Protein AF-A0A425WJ96-F1 (afdb_monomer_lite)

Structure (mmCIF, N/CA/C/O backbone):
data_AF-A0A425WJ96-F1
#
_entry.id   AF-A0A425WJ96-F1
#
loop_
_atom_site.group_PDB
_atom_site.id
_atom_site.type_symbol
_atom_site.label_atom_id
_atom_site.label_alt_id
_atom_site.label_comp_id
_atom_site.label_asym_id
_atom_site.label_entity_id
_atom_site.label_seq_id
_atom_site.pdbx_PDB_ins_code
_atom_site.Cartn_x
_atom_site.Cartn_y
_atom_site.Cartn_z
_atom_site.occupancy
_atom_site.B_iso_or_equiv
_atom_site.auth_seq_id
_atom_site.auth_comp_id
_atom_site.auth_asym_id
_atom_site.auth_atom_id
_atom_site.pdbx_PDB_model_num
ATOM 1 N N . MET A 1 1 ? 22.565 8.063 -14.865 1.00 43.78 1 MET A N 1
ATOM 2 C CA . MET A 1 1 ? 21.459 7.129 -14.590 1.00 43.78 1 MET A CA 1
ATOM 3 C C . MET A 1 1 ? 21.341 6.302 -15.855 1.00 43.78 1 MET A C 1
ATOM 5 O O . MET A 1 1 ? 21.169 6.913 -16.901 1.00 43.78 1 MET A O 1
ATOM 9 N N . GLU A 1 2 ? 21.656 5.005 -15.798 1.00 46.03 2 GLU A N 1
ATOM 10 C CA . GLU A 1 2 ? 21.557 4.121 -16.973 1.00 46.03 2 GLU A CA 1
ATOM 11 C C . GLU A 1 2 ? 20.099 4.065 -17.431 1.00 46.03 2 GLU A C 1
ATOM 13 O O . GLU A 1 2 ? 19.191 4.021 -16.599 1.00 46.03 2 GLU A O 1
ATOM 18 N N . GLU A 1 3 ? 19.882 4.156 -18.742 1.00 47.41 3 GLU A N 1
ATOM 19 C CA . GLU A 1 3 ? 18.546 4.034 -19.316 1.00 47.41 3 GLU A CA 1
ATOM 20 C C . GLU A 1 3 ? 18.031 2.606 -19.080 1.00 47.41 3 GLU A C 1
ATOM 22 O O . GLU A 1 3 ? 18.789 1.653 -19.281 1.00 47.41 3 GLU A O 1
ATOM 27 N N . PRO A 1 4 ? 16.775 2.440 -18.628 1.00 51.94 4 PRO A N 1
ATOM 28 C CA . PRO A 1 4 ? 16.187 1.118 -18.454 1.00 51.94 4 PRO A CA 1
ATOM 29 C C . PRO A 1 4 ? 16.207 0.346 -19.778 1.00 51.94 4 PRO A C 1
ATOM 31 O O . PRO A 1 4 ? 15.984 0.923 -20.846 1.00 51.94 4 PRO A O 1
ATOM 34 N N . ALA A 1 5 ? 16.478 -0.961 -19.713 1.00 57.06 5 ALA A N 1
ATOM 35 C CA . ALA A 1 5 ? 16.401 -1.828 -20.884 1.00 57.06 5 ALA A CA 1
ATOM 36 C C . ALA A 1 5 ? 14.966 -1.839 -21.445 1.00 57.06 5 ALA A C 1
ATOM 38 O O . ALA A 1 5 ? 14.010 -1.599 -20.715 1.00 57.06 5 ALA A O 1
ATOM 39 N N . GLU A 1 6 ? 14.791 -2.163 -22.730 1.00 52.22 6 GLU A N 1
ATOM 40 C CA . GLU A 1 6 ? 13.506 -2.059 -23.458 1.00 52.22 6 GLU A CA 1
ATOM 41 C C . GLU A 1 6 ? 12.317 -2.767 -22.770 1.00 52.22 6 GLU A C 1
ATOM 43 O O . GLU A 1 6 ? 11.161 -2.411 -22.989 1.00 52.22 6 GLU A O 1
ATOM 48 N N . ARG A 1 7 ? 12.590 -3.773 -21.930 1.00 55.75 7 ARG A N 1
ATOM 49 C CA . ARG A 1 7 ? 11.575 -4.565 -21.216 1.00 55.75 7 ARG A CA 1
ATOM 50 C C . ARG A 1 7 ? 11.486 -4.258 -19.725 1.00 55.75 7 ARG A C 1
ATOM 52 O O . ARG A 1 7 ? 10.650 -4.854 -19.044 1.00 55.75 7 ARG A O 1
ATOM 59 N N . ASP A 1 8 ? 12.333 -3.368 -19.230 1.00 61.19 8 ASP A N 1
ATOM 60 C CA . ASP A 1 8 ? 12.261 -2.886 -17.865 1.00 61.19 8 ASP A CA 1
ATOM 61 C C . ASP A 1 8 ? 11.262 -1.738 -17.821 1.00 61.19 8 ASP A C 1
ATOM 63 O O . ASP A 1 8 ? 11.343 -0.785 -18.597 1.00 61.19 8 ASP A O 1
ATOM 67 N N . PHE A 1 9 ? 10.294 -1.832 -16.918 1.00 63.88 9 PHE A N 1
ATOM 68 C CA . PHE A 1 9 ? 9.280 -0.800 -16.771 1.00 63.88 9 PHE A CA 1
ATOM 69 C C . PHE A 1 9 ? 9.297 -0.253 -15.351 1.00 63.88 9 PHE A C 1
ATOM 71 O O . PHE A 1 9 ? 9.394 -0.988 -14.363 1.00 63.88 9 PHE A O 1
ATOM 78 N N . GLN A 1 10 ? 9.242 1.071 -15.271 1.00 67.56 10 GLN A N 1
ATOM 79 C CA . GLN A 1 10 ? 8.958 1.779 -14.039 1.00 67.56 10 GLN A CA 1
ATOM 80 C C . GLN A 1 10 ? 7.451 1.886 -13.914 1.00 67.56 10 GLN A C 1
ATOM 82 O O . GLN A 1 10 ? 6.780 2.327 -14.846 1.00 67.56 10 GLN A O 1
ATOM 87 N N . ASP A 1 11 ? 6.951 1.522 -12.749 1.00 74.69 11 ASP A N 1
ATOM 88 C CA . ASP A 1 11 ? 5.577 1.792 -12.383 1.00 74.69 11 ASP A CA 1
ATOM 89 C C . ASP A 1 11 ? 5.560 2.703 -11.154 1.00 74.69 11 ASP A C 1
ATOM 91 O O . ASP A 1 11 ? 6.534 2.792 -10.391 1.00 74.69 11 ASP A O 1
ATOM 95 N N . SER A 1 12 ? 4.488 3.472 -11.025 1.00 81.50 12 SER A N 1
ATOM 96 C CA . SER A 1 12 ? 4.348 4.450 -9.959 1.00 81.50 12 SER A CA 1
ATOM 97 C C . SER A 1 12 ? 2.910 4.558 -9.502 1.00 81.50 12 SER A C 1
ATOM 99 O O . SER A 1 12 ? 2.010 4.678 -10.330 1.00 81.50 12 SER A O 1
ATOM 101 N N . ALA A 1 13 ? 2.730 4.626 -8.190 1.00 84.69 13 ALA A N 1
ATOM 102 C CA . ALA A 1 13 ? 1.455 4.892 -7.550 1.00 84.69 13 ALA A CA 1
ATOM 103 C C . ALA A 1 13 ? 1.563 6.139 -6.669 1.00 84.69 13 ALA A C 1
ATOM 105 O O . ALA A 1 13 ? 2.637 6.487 -6.168 1.00 84.69 13 ALA A O 1
ATOM 106 N N . THR A 1 14 ? 0.446 6.826 -6.479 1.00 90.69 14 THR A N 1
ATOM 107 C CA . THR A 1 14 ? 0.348 7.927 -5.519 1.00 90.69 14 THR A CA 1
ATOM 108 C C . THR A 1 14 ? 0.074 7.399 -4.112 1.00 90.69 14 THR A C 1
ATOM 110 O O . THR A 1 14 ? -0.398 6.275 -3.941 1.00 90.69 14 THR A O 1
ATOM 113 N N . GLY A 1 15 ? 0.309 8.221 -3.088 1.00 88.88 15 GLY A N 1
ATOM 114 C CA . GLY A 1 15 ? -0.103 7.896 -1.720 1.00 88.88 15 GLY A CA 1
ATOM 115 C C . GLY A 1 15 ? -1.606 7.621 -1.616 1.00 88.88 15 GLY A C 1
ATOM 116 O O . GLY A 1 15 ? -2.020 6.711 -0.906 1.00 88.88 15 GLY A O 1
ATOM 117 N N . ALA A 1 16 ? -2.424 8.321 -2.409 1.00 90.56 16 ALA A N 1
ATOM 118 C CA . ALA A 1 16 ? -3.858 8.058 -2.503 1.00 90.56 16 ALA A CA 1
ATOM 119 C C . ALA A 1 16 ? -4.164 6.654 -3.054 1.00 90.56 16 ALA A C 1
ATOM 121 O O . ALA A 1 16 ? -5.026 5.967 -2.509 1.00 90.56 16 ALA A O 1
ATOM 122 N N . ASP A 1 17 ? -3.439 6.200 -4.080 1.00 90.38 17 ASP A N 1
ATOM 123 C CA . ASP A 1 17 ? -3.596 4.844 -4.624 1.00 90.38 17 ASP A CA 1
ATOM 124 C C . ASP A 1 17 ? -3.204 3.780 -3.587 1.00 90.38 17 ASP A C 1
ATOM 126 O O . ASP A 1 17 ? -3.893 2.772 -3.423 1.00 90.38 17 ASP A O 1
ATOM 130 N N . MET A 1 18 ? -2.125 4.027 -2.839 1.00 91.00 18 MET A N 1
ATOM 131 C CA . MET A 1 18 ? -1.674 3.140 -1.763 1.00 91.00 18 MET A CA 1
ATOM 132 C C . MET A 1 18 ? -2.682 3.082 -0.610 1.00 91.00 18 MET A C 1
ATOM 134 O O . MET A 1 18 ? -2.980 2.000 -0.102 1.00 91.00 18 MET A O 1
ATOM 138 N N . ASN A 1 19 ? -3.271 4.221 -0.242 1.00 92.50 19 ASN A N 1
ATOM 139 C CA . ASN A 1 19 ? -4.315 4.291 0.778 1.00 92.50 19 ASN A CA 1
ATOM 140 C C . ASN A 1 19 ? -5.611 3.606 0.316 1.00 92.50 19 ASN A C 1
ATOM 142 O O . ASN A 1 19 ? -6.228 2.885 1.095 1.00 92.50 19 ASN A O 1
ATOM 146 N N . ALA A 1 20 ? -5.981 3.727 -0.961 1.00 93.12 20 ALA A N 1
ATOM 147 C CA . ALA A 1 20 ? -7.116 2.994 -1.521 1.00 93.12 20 ALA A CA 1
ATOM 148 C C . ALA A 1 20 ? -6.895 1.469 -1.483 1.00 93.12 20 ALA A C 1
ATOM 150 O O . ALA A 1 20 ? -7.813 0.711 -1.163 1.00 93.12 20 ALA A O 1
ATOM 151 N N . LEU A 1 21 ? -5.670 1.005 -1.760 1.00 92.81 21 LEU A N 1
ATOM 152 C CA . LEU A 1 21 ? -5.305 -0.406 -1.616 1.00 92.81 21 LEU A CA 1
ATOM 153 C C . LEU A 1 21 ? -5.386 -0.864 -0.153 1.00 92.81 21 LEU A C 1
ATOM 155 O O . LEU A 1 21 ? -5.917 -1.942 0.124 1.00 92.81 21 LEU A O 1
ATOM 159 N N . ARG A 1 22 ? -4.888 -0.048 0.782 1.00 93.31 22 ARG A N 1
ATOM 160 C CA . ARG A 1 22 ? -5.000 -0.296 2.226 1.00 93.31 22 ARG A CA 1
ATOM 161 C C . ARG A 1 22 ? -6.459 -0.464 2.652 1.00 93.31 22 ARG A C 1
ATOM 163 O O . ARG A 1 22 ? -6.779 -1.426 3.354 1.00 93.31 22 ARG A O 1
ATOM 170 N N . ASP A 1 23 ? -7.334 0.436 2.218 1.00 95.25 23 ASP A N 1
ATOM 171 C CA . ASP A 1 23 ? -8.760 0.386 2.542 1.00 95.25 23 ASP A CA 1
ATOM 172 C C . ASP A 1 23 ? -9.411 -0.885 1.991 1.00 95.25 23 ASP A C 1
ATOM 174 O O . ASP A 1 23 ? -10.082 -1.600 2.736 1.00 95.25 23 ASP A O 1
ATOM 178 N N . ALA A 1 24 ? -9.110 -1.249 0.741 1.00 96.19 24 ALA A N 1
ATOM 179 C CA . ALA A 1 24 ? -9.599 -2.486 0.138 1.00 96.19 24 ALA A CA 1
ATOM 180 C C . ALA A 1 24 ? -9.139 -3.744 0.902 1.00 96.19 24 ALA A C 1
ATOM 182 O O . ALA A 1 24 ? -9.915 -4.685 1.080 1.00 96.19 24 ALA A O 1
ATOM 183 N N . ILE A 1 25 ? -7.893 -3.773 1.392 1.00 94.81 25 ILE A N 1
ATOM 184 C CA . ILE A 1 25 ? -7.386 -4.870 2.234 1.00 94.81 25 ILE A CA 1
ATOM 185 C C . ILE A 1 25 ? -8.190 -4.970 3.531 1.00 94.81 25 ILE A C 1
ATOM 187 O O . ILE A 1 25 ? -8.595 -6.065 3.926 1.00 94.81 25 ILE A O 1
ATOM 191 N N . ASN A 1 26 ? -8.444 -3.840 4.185 1.00 96.50 26 ASN A N 1
ATOM 192 C CA . ASN A 1 26 ? -9.207 -3.810 5.427 1.00 96.50 26 ASN A CA 1
ATOM 193 C C . ASN A 1 26 ? -10.683 -4.169 5.227 1.00 96.50 26 ASN A C 1
ATOM 195 O O . ASN A 1 26 ? -11.253 -4.853 6.077 1.00 96.50 26 ASN A O 1
ATOM 199 N N . ASP A 1 27 ? -11.287 -3.793 4.104 1.00 97.44 27 ASP A N 1
ATOM 200 C CA . ASP A 1 27 ? -12.643 -4.214 3.751 1.00 97.44 27 ASP A CA 1
ATOM 201 C C . ASP A 1 27 ? -12.724 -5.729 3.549 1.00 97.44 27 ASP A C 1
ATOM 203 O O . ASP A 1 27 ? -13.573 -6.381 4.159 1.00 97.44 27 ASP A O 1
ATOM 207 N N . MET A 1 28 ? -11.770 -6.327 2.826 1.00 97.44 28 MET A N 1
ATOM 208 C CA . MET A 1 28 ? -11.693 -7.788 2.688 1.00 97.44 28 MET A CA 1
ATOM 209 C C . MET A 1 28 ? -11.531 -8.508 4.037 1.00 97.44 28 MET A C 1
ATOM 211 O O . MET A 1 28 ? -12.033 -9.620 4.207 1.00 97.44 28 MET A O 1
ATOM 215 N N . ARG A 1 29 ? -10.827 -7.906 5.005 1.00 96.75 29 ARG A N 1
ATOM 216 C CA . ARG A 1 29 ? -10.693 -8.457 6.367 1.00 96.75 29 ARG A CA 1
ATOM 217 C C . ARG A 1 29 ? -12.014 -8.386 7.124 1.00 96.75 29 ARG A C 1
ATOM 219 O O . ARG A 1 29 ? -12.450 -9.398 7.670 1.00 96.75 29 ARG A O 1
ATOM 226 N N . ARG A 1 30 ? -12.706 -7.244 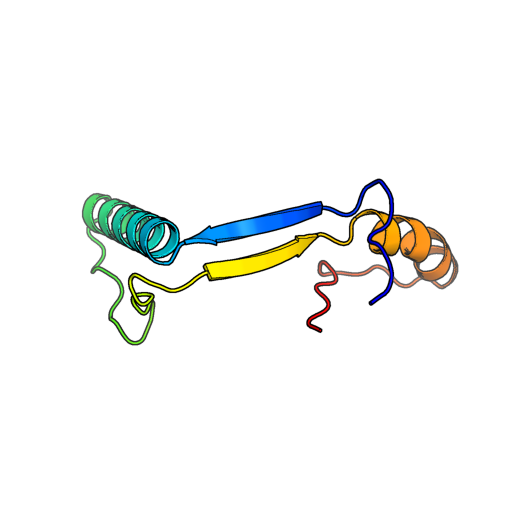7.067 1.00 96.38 30 ARG A N 1
ATOM 227 C CA . ARG A 1 30 ? -14.038 -7.076 7.673 1.00 96.38 30 ARG A CA 1
ATOM 228 C C . ARG A 1 30 ? -15.050 -8.070 7.115 1.00 96.38 30 ARG A C 1
ATOM 230 O O . ARG A 1 30 ? -15.793 -8.669 7.886 1.00 96.38 30 ARG A O 1
ATOM 237 N N . GLU A 1 31 ? -15.047 -8.297 5.802 1.00 97.12 31 GLU A N 1
ATOM 238 C CA . GLU A 1 31 ? -15.908 -9.296 5.153 1.00 97.12 31 GLU A CA 1
ATOM 239 C C . GLU A 1 31 ? -15.661 -10.720 5.675 1.00 97.12 31 GLU A C 1
ATOM 241 O O . GLU A 1 31 ? -16.584 -11.533 5.732 1.00 97.12 31 GLU A O 1
ATOM 246 N N . ARG A 1 32 ? -14.429 -11.020 6.099 1.00 96.56 32 ARG A N 1
ATOM 247 C CA . ARG A 1 32 ? -14.037 -12.304 6.703 1.00 96.56 32 ARG A CA 1
ATOM 248 C C . ARG A 1 32 ? -14.261 -12.365 8.216 1.00 96.56 32 ARG A C 1
ATOM 250 O O . ARG A 1 32 ? -14.010 -13.407 8.815 1.00 96.56 32 ARG A O 1
ATOM 257 N N . GLY A 1 33 ? -14.735 -11.282 8.832 1.00 96.25 33 GLY A N 1
ATOM 258 C CA . GLY A 1 33 ? -14.854 -11.160 10.286 1.00 96.25 33 GLY A CA 1
ATOM 259 C C . GLY A 1 33 ? -13.507 -11.021 11.002 1.00 96.25 33 GLY A C 1
ATOM 260 O O . GLY A 1 33 ? -13.428 -11.290 12.198 1.00 96.25 33 GLY A O 1
ATOM 261 N N . GLU A 1 34 ? -12.454 -10.641 10.279 1.00 97.00 34 GLU A N 1
ATOM 262 C CA . GLU A 1 34 ? -11.141 -10.327 10.835 1.00 97.00 34 GLU A CA 1
ATOM 263 C C . GLU A 1 34 ? -11.058 -8.841 11.207 1.00 97.00 34 GLU A C 1
ATOM 265 O O . GLU A 1 34 ? -11.663 -7.981 10.558 1.00 97.00 34 GLU A O 1
ATOM 270 N N . ASP A 1 35 ? -10.248 -8.532 12.219 1.00 96.00 35 ASP A N 1
ATOM 271 C CA . ASP A 1 35 ? -9.963 -7.148 12.581 1.00 96.00 35 ASP A CA 1
ATOM 272 C C . ASP A 1 35 ? -9.136 -6.450 11.479 1.00 96.00 35 ASP A C 1
ATOM 274 O O . ASP A 1 35 ? -8.217 -7.063 10.909 1.00 96.00 35 ASP A O 1
ATOM 278 N N . PRO A 1 36 ? -9.429 -5.172 11.163 1.00 96.06 36 PRO A N 1
ATOM 279 C CA . PRO A 1 36 ? -8.601 -4.364 10.274 1.00 96.06 36 PRO A CA 1
ATOM 280 C C . PRO A 1 36 ? -7.154 -4.276 10.767 1.00 96.06 36 PRO A C 1
ATOM 282 O O . PRO A 1 36 ? -6.900 -4.269 11.970 1.00 96.06 36 PRO A O 1
ATOM 285 N N . LE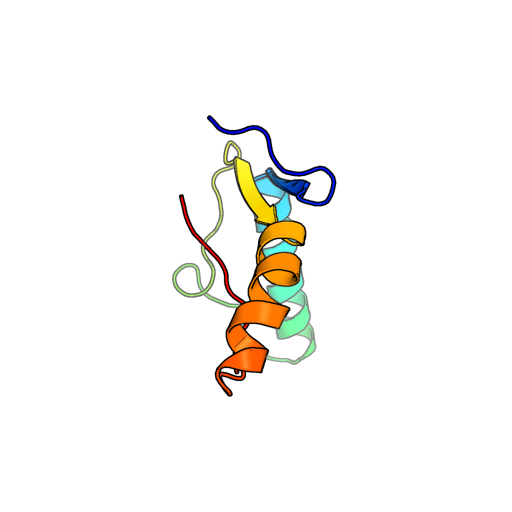U A 1 37 ? -6.217 -4.157 9.830 1.00 94.38 37 LEU A N 1
ATOM 286 C CA . LEU A 1 37 ? -4.811 -3.911 10.134 1.00 94.38 37 LEU A CA 1
ATOM 287 C C . LEU A 1 37 ? -4.637 -2.523 10.756 1.00 94.38 37 LEU A C 1
ATOM 289 O O . LEU A 1 37 ? -5.236 -1.536 10.309 1.00 94.38 37 LEU A O 1
ATOM 293 N N . THR A 1 38 ? -3.800 -2.464 11.784 1.00 94.38 38 THR A N 1
ATOM 294 C CA . THR A 1 38 ? -3.443 -1.235 12.494 1.00 94.38 38 THR A CA 1
ATOM 295 C C . THR A 1 38 ? -2.514 -0.347 11.663 1.00 94.38 38 THR A C 1
ATOM 297 O O . THR A 1 38 ? -1.956 -0.766 10.651 1.00 94.38 38 THR A O 1
ATOM 300 N N . GLU A 1 39 ? -2.320 0.898 12.107 1.00 92.94 39 GLU A N 1
ATOM 301 C CA . GLU A 1 39 ? -1.364 1.830 11.489 1.00 92.94 39 GLU A CA 1
ATOM 302 C C . GLU A 1 39 ? 0.084 1.310 11.531 1.00 92.94 39 GLU A C 1
ATOM 304 O O . GLU A 1 39 ? 0.877 1.640 10.661 1.00 92.94 39 GLU A O 1
ATOM 309 N N . GLU A 1 40 ? 0.431 0.476 12.516 1.00 93.06 40 GLU A N 1
ATOM 310 C CA . GLU A 1 40 ? 1.763 -0.132 12.620 1.00 93.06 40 GLU A CA 1
ATOM 311 C C . GLU A 1 40 ? 1.947 -1.295 11.633 1.00 93.06 40 GLU A C 1
ATOM 313 O O . GLU A 1 40 ? 3.043 -1.506 11.116 1.00 93.06 40 GLU A O 1
ATOM 318 N N . GLU A 1 41 ? 0.878 -2.047 11.359 1.00 91.56 41 GLU A N 1
ATOM 319 C CA . GLU A 1 41 ? 0.896 -3.199 10.448 1.00 91.56 41 GLU A CA 1
ATOM 320 C C . GLU A 1 41 ? 0.765 -2.788 8.980 1.00 91.56 41 GLU A C 1
ATOM 322 O O . GLU A 1 41 ? 1.360 -3.418 8.104 1.00 91.56 41 GLU A O 1
ATOM 327 N N . LEU A 1 42 ? -0.026 -1.747 8.707 1.00 91.19 42 LEU A N 1
ATOM 328 C CA . LEU A 1 42 ? -0.220 -1.198 7.372 1.00 91.19 42 LEU A CA 1
ATOM 329 C C . LEU A 1 42 ? -0.411 0.329 7.453 1.00 91.19 42 LEU A C 1
ATOM 331 O O . LEU A 1 42 ? -1.552 0.796 7.558 1.00 91.19 42 LEU A O 1
ATOM 335 N N . PRO A 1 43 ? 0.693 1.098 7.425 1.00 90.25 43 PRO A N 1
ATOM 336 C CA . PRO A 1 43 ? 0.663 2.554 7.531 1.00 90.25 43 PRO A CA 1
ATOM 337 C C . PRO A 1 43 ? -0.079 3.227 6.372 1.00 90.25 43 PRO A C 1
ATOM 339 O O . PRO A 1 43 ? -0.124 2.703 5.258 1.00 90.25 43 PRO A O 1
ATOM 342 N N . ALA A 1 44 ? -0.637 4.411 6.625 1.00 90.94 44 ALA A N 1
ATOM 343 C CA . ALA A 1 44 ? -1.094 5.314 5.576 1.00 90.94 44 ALA A CA 1
ATOM 344 C C . ALA A 1 44 ? 0.094 6.019 4.923 1.00 90.94 44 ALA A C 1
ATOM 346 O O . ALA A 1 44 ? 1.028 6.473 5.587 1.00 90.94 44 ALA A O 1
ATOM 347 N N . GLU A 1 45 ? -0.003 6.187 3.613 1.00 91.94 45 GLU A N 1
ATOM 348 C CA . GLU A 1 45 ? 0.907 7.038 2.867 1.00 91.94 45 GLU A CA 1
ATOM 349 C C . GLU A 1 45 ? 0.446 8.505 2.928 1.00 91.94 45 GLU A C 1
ATOM 351 O O . GLU A 1 45 ? -0.759 8.780 2.893 1.00 91.94 45 GLU A O 1
ATOM 356 N N . PRO A 1 46 ? 1.373 9.477 2.988 1.00 89.62 46 PRO A N 1
ATOM 357 C CA . PRO A 1 46 ? 1.046 10.891 2.829 1.00 89.62 46 PRO A CA 1
ATOM 358 C C . PRO A 1 46 ? 0.368 11.181 1.482 1.00 89.62 46 PRO A C 1
ATOM 360 O O . PRO A 1 46 ? 0.750 10.621 0.457 1.00 89.62 46 PRO A O 1
ATOM 363 N N . ASP A 1 47 ? -0.552 12.147 1.441 1.00 79.44 47 ASP A N 1
ATOM 364 C CA . ASP A 1 47 ? -1.295 12.502 0.215 1.00 79.44 47 ASP A CA 1
ATOM 365 C C . ASP A 1 47 ? -0.395 12.911 -0.967 1.00 79.44 47 ASP A C 1
ATOM 367 O O . ASP A 1 47 ? -0.759 12.741 -2.129 1.00 79.44 47 ASP A O 1
ATOM 371 N N . ASN A 1 48 ? 0.791 13.459 -0.685 1.00 83.44 48 ASN A N 1
ATOM 372 C CA . ASN A 1 48 ? 1.768 13.869 -1.694 1.00 83.44 48 ASN A CA 1
ATOM 373 C C . ASN A 1 48 ? 2.830 12.799 -2.001 1.00 83.44 48 ASN A C 1
ATOM 375 O O . ASN A 1 48 ? 3.779 13.089 -2.737 1.00 83.44 48 ASN A O 1
ATOM 379 N N . ALA A 1 49 ? 2.714 11.599 -1.430 1.00 82.94 49 ALA A N 1
ATOM 380 C CA . ALA A 1 49 ? 3.651 10.519 -1.685 1.00 82.94 49 ALA A CA 1
ATOM 381 C C . ALA A 1 49 ? 3.542 10.037 -3.137 1.00 82.94 49 ALA A C 1
ATOM 383 O O . ALA A 1 49 ? 2.459 9.951 -3.719 1.00 82.94 49 ALA A O 1
ATOM 384 N N . VAL A 1 50 ? 4.695 9.714 -3.719 1.00 82.69 50 VAL A N 1
ATOM 385 C CA . VAL A 1 50 ? 4.796 9.035 -5.011 1.00 82.69 50 VAL A CA 1
ATOM 386 C C . VAL A 1 50 ? 5.699 7.834 -4.805 1.00 82.69 50 VAL A C 1
ATOM 388 O O . VAL A 1 50 ? 6.918 7.974 -4.683 1.00 82.69 50 VAL A O 1
ATOM 391 N N . CYS A 1 51 ? 5.095 6.657 -4.762 1.00 75.06 51 CYS A N 1
ATOM 392 C CA . CYS A 1 51 ? 5.804 5.400 -4.647 1.00 75.06 51 CYS A CA 1
ATOM 393 C C . CYS A 1 51 ? 6.195 4.944 -6.053 1.00 75.06 51 CYS A C 1
ATOM 395 O O . CYS A 1 51 ? 5.370 4.944 -6.966 1.00 75.06 51 CYS A O 1
ATOM 397 N N . ARG A 1 52 ? 7.467 4.594 -6.254 1.00 75.94 52 ARG A N 1
ATOM 398 C CA . ARG A 1 52 ? 7.976 4.117 -7.544 1.00 75.94 52 ARG A CA 1
ATOM 399 C C . ARG A 1 52 ? 8.682 2.796 -7.347 1.00 75.94 52 ARG A C 1
ATOM 401 O O . ARG A 1 52 ? 9.496 2.664 -6.436 1.00 75.94 52 ARG A O 1
ATOM 408 N N . TRP A 1 53 ? 8.424 1.860 -8.241 1.00 71.38 53 TRP A N 1
ATOM 409 C CA . TRP A 1 53 ? 9.105 0.577 -8.271 1.00 71.38 53 TRP A CA 1
ATOM 410 C C . TRP A 1 53 ? 9.555 0.267 -9.688 1.00 71.38 53 TRP A C 1
ATOM 412 O O . TRP A 1 5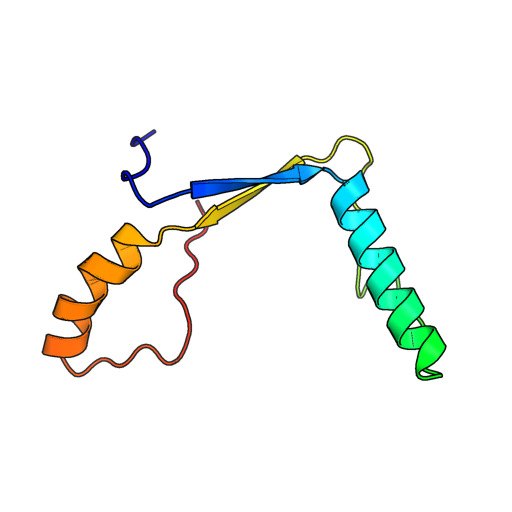3 ? 8.926 0.640 -10.680 1.00 71.38 53 TRP A O 1
ATOM 422 N N . TRP A 1 54 ? 10.697 -0.400 -9.763 1.00 65.25 54 TRP A N 1
ATOM 423 C CA . TRP A 1 54 ? 11.314 -0.807 -11.009 1.00 65.25 54 TRP A CA 1
ATOM 424 C C . TRP A 1 54 ? 11.174 -2.312 -11.168 1.00 65.25 54 TRP A C 1
ATOM 426 O O . TRP A 1 54 ? 11.609 -3.083 -10.310 1.00 65.25 54 TRP A O 1
ATOM 436 N N . TYR A 1 55 ? 10.597 -2.731 -12.287 1.00 62.81 55 TYR A N 1
ATOM 437 C CA . TYR A 1 55 ? 10.571 -4.128 -12.684 1.00 62.81 55 TYR A CA 1
ATOM 438 C C . TYR A 1 55 ? 11.680 -4.370 -13.705 1.00 62.81 55 TYR A C 1
ATOM 440 O O . TYR A 1 55 ? 11.534 -4.046 -14.880 1.00 62.81 55 TYR A O 1
ATOM 448 N N . TYR A 1 56 ? 12.790 -4.954 -13.249 1.00 65.19 56 TYR A N 1
ATOM 449 C CA . TYR A 1 56 ? 13.956 -5.268 -14.083 1.00 65.19 56 TYR A CA 1
ATOM 450 C C . TYR A 1 56 ? 13.831 -6.647 -14.746 1.00 65.19 56 TYR A C 1
ATOM 452 O O . TYR A 1 56 ? 14.590 -7.580 -14.456 1.00 65.19 56 TYR A O 1
ATOM 460 N N . TYR A 1 57 ? 12.810 -6.814 -15.585 1.00 60.72 57 TYR A N 1
ATOM 461 C CA . TYR A 1 57 ? 12.521 -8.085 -16.244 1.00 60.72 57 TYR A CA 1
ATOM 462 C C . TYR A 1 57 ? 13.691 -8.555 -17.120 1.00 60.72 57 TYR A C 1
ATOM 464 O O . TYR A 1 57 ? 14.048 -9.737 -17.084 1.00 60.72 57 TYR A O 1
ATOM 472 N N . ASP A 1 58 ? 14.322 -7.653 -17.874 1.00 56.31 58 ASP A N 1
ATOM 473 C CA . ASP A 1 58 ? 15.367 -8.035 -18.825 1.00 56.31 58 ASP A CA 1
ATOM 474 C C . ASP A 1 58 ? 16.650 -8.464 -18.105 1.00 56.31 58 ASP A C 1
ATOM 476 O O . ASP A 1 58 ? 17.248 -9.491 -18.437 1.00 56.31 58 ASP A O 1
ATOM 480 N N . HIS A 1 59 ? 17.014 -7.771 -17.022 1.00 60.22 59 HIS A N 1
ATOM 481 C CA . HIS A 1 59 ? 18.151 -8.157 -16.183 1.00 60.22 59 HIS A CA 1
ATOM 482 C C . HIS A 1 59 ? 17.970 -9.531 -15.528 1.00 60.22 59 HIS A C 1
ATOM 484 O O . HIS A 1 59 ? 18.922 -10.318 -15.459 1.00 60.22 59 HIS A O 1
ATOM 490 N N . VAL A 1 60 ? 16.756 -9.855 -15.072 1.00 59.50 60 VAL A N 1
ATOM 491 C CA . VAL A 1 60 ? 16.458 -11.181 -14.513 1.00 59.50 60 VAL A CA 1
ATOM 492 C C . VAL A 1 60 ? 16.547 -12.252 -15.605 1.00 59.50 60 VAL A C 1
ATOM 494 O O . VAL A 1 60 ? 17.201 -13.277 -15.400 1.00 59.50 60 VAL A O 1
ATOM 497 N N . VAL A 1 61 ? 15.968 -12.013 -16.785 1.00 61.00 61 VAL A N 1
ATOM 498 C CA . VAL A 1 61 ? 15.974 -12.979 -17.898 1.00 61.00 61 VAL 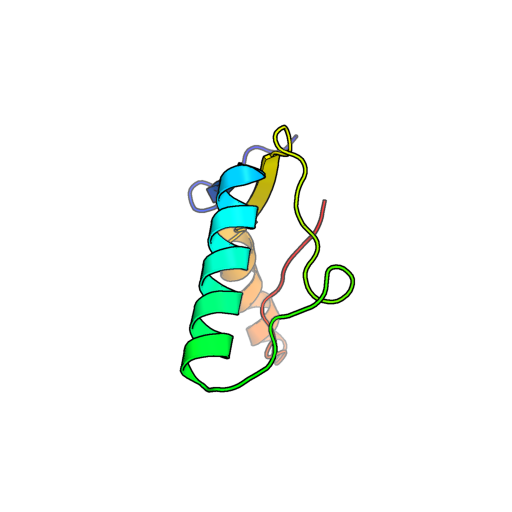A CA 1
ATOM 499 C C . VAL A 1 61 ? 17.375 -13.216 -18.461 1.00 61.00 61 VAL A C 1
ATOM 501 O O . VAL A 1 61 ? 17.741 -14.367 -18.692 1.00 61.00 61 VAL A O 1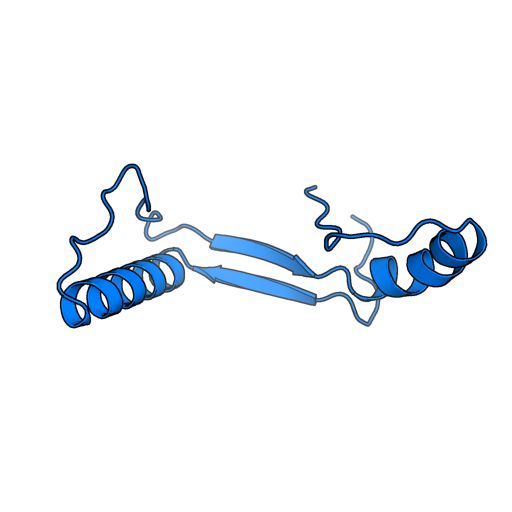
ATOM 504 N N . GLN A 1 62 ? 18.200 -12.181 -18.618 1.00 62.50 62 GLN A N 1
ATOM 505 C CA . GLN A 1 62 ? 19.579 -12.332 -19.094 1.00 62.50 62 GLN A CA 1
ATOM 506 C C . GLN A 1 62 ? 20.502 -12.997 -18.053 1.00 62.50 62 GLN A C 1
ATOM 508 O O . GLN A 1 62 ? 21.457 -13.694 -18.410 1.00 62.50 62 GLN A O 1
ATOM 513 N N . GLY A 1 63 ? 20.223 -12.824 -16.756 1.00 61.09 63 GLY A N 1
ATOM 514 C CA . GLY A 1 63 ? 20.980 -13.449 -15.666 1.00 61.09 63 GLY A CA 1
ATOM 515 C C . GLY A 1 63 ? 20.658 -14.932 -15.443 1.00 61.09 63 GLY A C 1
ATOM 516 O O . GLY A 1 63 ? 21.521 -15.693 -14.991 1.00 61.09 63 GLY A O 1
ATOM 517 N N . LEU A 1 64 ? 19.440 -15.364 -15.785 1.00 61.94 64 LEU A N 1
ATOM 518 C CA . LEU A 1 64 ? 18.954 -16.730 -15.566 1.00 61.94 64 LEU A CA 1
ATOM 519 C C . LEU A 1 64 ? 19.798 -17.815 -16.265 1.00 61.94 64 LEU A C 1
ATOM 521 O O . LEU A 1 64 ? 20.186 -18.759 -15.579 1.00 61.94 64 LEU A O 1
ATOM 525 N N . PRO A 1 65 ? 20.184 -17.707 -17.553 1.00 62.44 65 PRO A N 1
ATOM 526 C CA . PRO A 1 65 ? 21.044 -18.697 -18.208 1.00 62.44 65 PRO A CA 1
ATOM 527 C C . PRO A 1 65 ? 22.403 -18.879 -17.518 1.00 62.44 65 PRO A C 1
ATOM 529 O O . PRO A 1 65 ? 22.879 -20.005 -17.373 1.00 62.44 65 PRO A O 1
ATOM 532 N N . ARG A 1 66 ? 23.018 -17.786 -17.038 1.00 61.44 66 ARG A N 1
ATOM 533 C CA . ARG A 1 66 ? 24.294 -17.836 -16.300 1.00 61.44 66 ARG A CA 1
ATOM 534 C C . ARG A 1 66 ? 24.153 -18.508 -14.933 1.00 61.44 66 ARG A C 1
ATOM 536 O O . ARG A 1 66 ? 25.070 -19.215 -14.527 1.00 61.44 66 ARG A O 1
ATOM 543 N N . ARG A 1 67 ? 23.040 -18.283 -14.228 1.00 57.91 67 ARG A N 1
ATOM 544 C CA . ARG A 1 67 ? 22.754 -18.890 -12.912 1.00 57.91 67 ARG A CA 1
ATOM 545 C C . ARG A 1 67 ? 22.371 -20.368 -13.035 1.00 57.91 67 ARG A C 1
ATOM 547 O O . ARG A 1 67 ? 22.942 -21.213 -12.351 1.00 57.91 67 ARG A O 1
ATOM 554 N N . LEU A 1 68 ? 21.512 -20.705 -13.998 1.00 58.22 68 LEU A N 1
ATOM 555 C CA . LEU A 1 68 ? 21.107 -22.085 -14.284 1.00 58.22 68 LEU A CA 1
ATOM 556 C C . LEU A 1 68 ? 22.281 -22.947 -14.768 1.00 58.22 68 LEU A C 1
ATOM 558 O O . LEU A 1 68 ? 22.398 -24.096 -14.349 1.00 58.22 68 LEU A O 1
ATOM 562 N N . GLY A 1 69 ? 23.196 -22.389 -15.570 1.00 60.66 69 GLY A N 1
ATOM 563 C CA . GLY A 1 69 ? 24.434 -23.068 -15.972 1.00 60.66 69 GLY A CA 1
ATOM 564 C C . GLY A 1 69 ? 25.385 -23.394 -14.810 1.00 60.66 69 GLY A C 1
ATOM 565 O O . GLY A 1 69 ? 26.244 -24.258 -14.954 1.00 60.66 69 GLY A O 1
ATOM 566 N N . LYS A 1 70 ? 25.216 -22.742 -13.652 1.00 64.25 70 LYS A N 1
ATOM 567 C CA . LYS A 1 70 ? 25.956 -23.012 -12.408 1.00 64.25 70 LYS A CA 1
ATOM 568 C C . LYS A 1 70 ? 25.198 -23.920 -11.430 1.00 64.25 70 LYS A C 1
ATOM 570 O O . LYS A 1 70 ? 25.711 -24.200 -10.354 1.00 64.25 70 LYS A O 1
ATOM 575 N N . GLY A 1 71 ? 23.997 -24.384 -11.786 1.00 61.31 71 GLY A N 1
ATOM 576 C CA . GLY A 1 71 ? 23.146 -25.197 -10.909 1.00 61.31 71 GLY A CA 1
ATOM 577 C C . GLY A 1 71 ? 22.408 -24.404 -9.824 1.00 61.31 71 GLY A C 1
ATOM 578 O O . GLY A 1 71 ? 21.749 -25.002 -8.978 1.00 61.31 71 GLY A O 1
ATOM 579 N N . GLU A 1 72 ? 22.473 -23.072 -9.851 1.00 54.31 72 GLU A N 1
ATOM 580 C CA . GLU A 1 72 ? 21.785 -22.204 -8.896 1.00 54.31 72 GLU A CA 1
ATOM 581 C C . GLU A 1 72 ? 20.340 -21.983 -9.364 1.00 54.31 72 GLU A C 1
ATOM 583 O O . GLU A 1 72 ? 20.089 -21.287 -10.353 1.00 54.31 72 GLU A O 1
ATOM 588 N N . ARG A 1 73 ? 19.370 -22.589 -8.668 1.00 52.66 73 ARG A N 1
ATOM 589 C CA . ARG A 1 73 ? 17.946 -22.263 -8.832 1.00 52.66 73 ARG A CA 1
ATOM 590 C C . ARG A 1 73 ? 17.578 -21.156 -7.844 1.00 52.66 73 ARG A C 1
ATOM 592 O O . ARG A 1 73 ? 17.657 -21.397 -6.643 1.00 52.66 73 ARG A O 1
ATOM 599 N N . PRO A 1 74 ? 17.176 -19.963 -8.307 1.00 52.50 74 PRO A N 1
ATOM 600 C CA . PRO A 1 74 ? 16.677 -18.936 -7.406 1.00 52.50 74 PRO A CA 1
ATOM 601 C C . PRO A 1 74 ? 15.312 -19.378 -6.867 1.00 52.50 74 PRO A C 1
ATOM 603 O O . PRO A 1 74 ? 14.367 -19.524 -7.639 1.00 52.50 74 PRO A O 1
ATOM 606 N N . GLU A 1 75 ? 15.209 -19.611 -5.560 1.00 43.91 75 GLU A N 1
ATOM 607 C CA . GLU A 1 75 ? 13.942 -19.968 -4.898 1.00 43.91 75 GLU A CA 1
ATOM 608 C C . GLU A 1 75 ? 13.013 -18.749 -4.715 1.00 43.91 75 GLU A C 1
ATOM 610 O O . GLU A 1 75 ? 11.808 -18.909 -4.523 1.00 43.91 75 GLU A O 1
ATOM 615 N N . HIS A 1 76 ? 13.545 -17.526 -4.862 1.00 41.56 76 HIS A N 1
ATOM 616 C CA . HIS A 1 76 ? 12.806 -16.264 -4.759 1.00 41.56 76 HIS A CA 1
ATOM 617 C C . HIS A 1 76 ? 13.171 -15.277 -5.884 1.00 41.56 76 HIS A C 1
ATOM 619 O O . HIS A 1 76 ? 14.298 -15.268 -6.390 1.00 41.56 76 HIS A O 1
ATOM 625 N N . GLY A 1 77 ? 12.207 -14.432 -6.274 1.00 42.12 77 GLY A N 1
ATOM 626 C CA . GLY A 1 77 ? 12.402 -13.356 -7.250 1.00 42.12 77 GLY A CA 1
ATOM 627 C C . GLY A 1 77 ? 13.447 -12.343 -6.773 1.00 42.12 77 GLY A C 1
ATOM 628 O O . GLY A 1 77 ? 13.493 -11.990 -5.599 1.00 42.12 77 GLY A O 1
ATOM 629 N N . THR A 1 78 ? 14.320 -11.892 -7.677 1.00 44.22 78 THR A N 1
ATOM 630 C CA . THR A 1 78 ? 15.339 -10.883 -7.355 1.00 44.22 78 THR A CA 1
ATOM 631 C C . THR A 1 78 ? 14.718 -9.492 -7.477 1.00 44.22 78 THR A C 1
ATOM 633 O O . THR A 1 78 ? 14.439 -9.050 -8.587 1.00 44.22 78 THR A O 1
ATOM 636 N N . VAL A 1 79 ? 14.513 -8.809 -6.350 1.00 42.53 79 VAL A N 1
ATOM 637 C CA . VAL A 1 79 ? 14.192 -7.375 -6.297 1.00 42.53 79 VAL A CA 1
ATOM 638 C C . VAL A 1 79 ? 15.473 -6.642 -5.908 1.00 42.53 79 VAL A C 1
ATOM 640 O O . VAL A 1 79 ? 16.049 -6.930 -4.860 1.00 42.53 79 VAL A O 1
ATOM 643 N N . ALA A 1 80 ? 15.951 -5.746 -6.769 1.00 39.94 80 ALA A N 1
ATOM 644 C CA . ALA A 1 80 ? 17.070 -4.861 -6.463 1.00 39.94 80 ALA A CA 1
ATOM 645 C C . ALA A 1 80 ? 16.517 -3.483 -6.082 1.00 39.94 80 ALA A C 1
ATOM 647 O O . ALA A 1 80 ? 15.709 -2.920 -6.818 1.00 39.94 80 ALA A O 1
ATOM 648 N N . TRP A 1 81 ? 16.949 -2.962 -4.935 1.00 31.14 81 TRP A N 1
ATOM 649 C CA . TRP A 1 81 ? 16.674 -1.595 -4.495 1.00 31.14 81 TRP A CA 1
ATOM 650 C C . TRP A 1 81 ? 17.890 -0.728 -4.844 1.00 31.14 81 TRP A C 1
ATOM 652 O O . TRP A 1 81 ? 19.016 -1.131 -4.544 1.00 31.14 81 TRP A O 1
ATOM 662 N N . TYR A 1 82 ? 17.663 0.427 -5.474 1.00 34.69 82 TYR A N 1
ATOM 663 C CA . TYR A 1 82 ? 18.677 1.445 -5.776 1.00 34.69 82 TYR A CA 1
ATOM 664 C C . TYR A 1 82 ? 1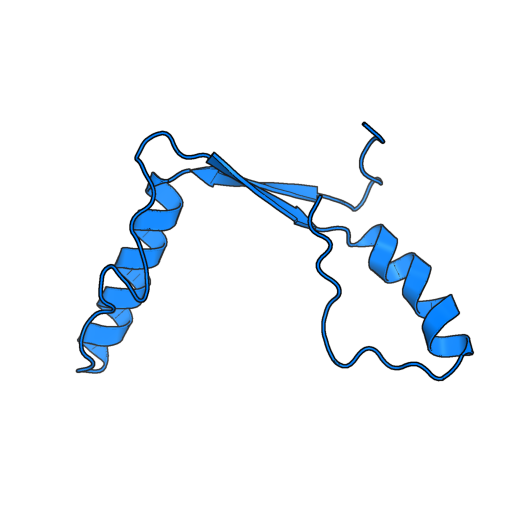8.282 2.782 -5.159 1.00 34.69 82 TYR A C 1
ATOM 666 O O . TYR A 1 82 ? 17.071 3.097 -5.194 1.00 34.69 82 TYR A O 1
#

Secondary structure (DSSP, 8-state):
-PPPPTT-EEEEEEHHHHHHHHHHHHHHHHHTTPPPPPTTTSPPPPTT-EEEEEE-HHHHHHHHHHHHTTT---SS--PPP-

Radius of gyration: 17.97 Å; chains: 1; bounding box: 42×39×36 Å

pLDDT: mean 73.34, std 19.6, range [31.14, 97.44]

Sequence (82 aa):
MEEPAERDFQDSATGADMNALRDAINDMRRERGEDPLTEEELPAEPDNAVCRWWYYYDHVVQGLPRRLGKGERPEHGTVAWY

Foldseek 3Di:
DDDADPPKDKDKDFLVRLVVVLVVVQVVCVVVVHHRDDCVRRNRDDRGDMDMAMDNPVVVVVCVVVCVVVVHDPPDDDGDDD